Protein AF-A0A6I2M1Z0-F1 (afdb_monomer)

pLDDT: mean 82.54, std 13.47, range [37.59, 95.19]

Nearest PDB structures (foldseek):
  5x5l-assembly1_E  TM=7.646E-01  e=8.181E+00  Acinetobacter baumannii
  3qkx-assembly1_A  TM=6.112E-01  e=7.321E+00  Haemophilus influenzae

Solvent-accessible surface area (backbone atoms only — not comparable to full-atom values): 6314 Å² total; per-residue (Å²): 135,85,72,52,77,62,14,44,32,32,46,54,25,48,51,53,36,45,62,73,72,43,71,71,63,39,38,50,66,54,46,27,59,49,29,68,39,84,89,57,55,64,67,59,45,50,53,22,32,45,54,32,13,52,51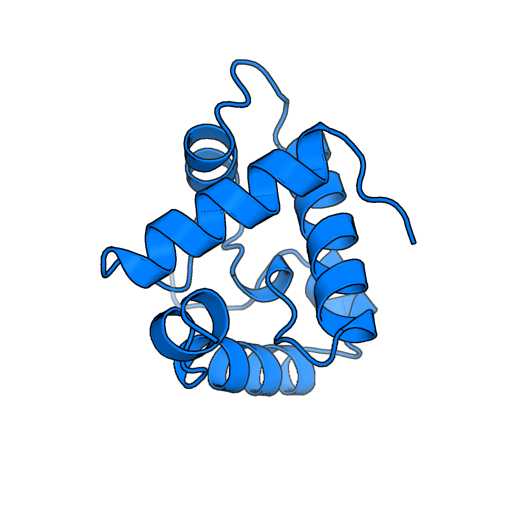,26,48,78,71,77,39,57,46,60,39,53,22,32,35,48,85,90,58,90,81,65,88,82,84,67,30,44,69,70,54,27,61,76,51,73,30,67,70,49,40,54,54,41,41,50,46,51,66,73,48,63,60,56,62,61,71,76,106

Sequence (113 aa):
MHLSPLARRTLVGYLNHLINGGGHLVSRDELAALARADGSGAARIADAAAEAGRWCAQHSLPNIAVALIGAEHEGSAVMLPDAEVVDAMGGEAAVRAEQARLRDFDWQGWRDA

Foldseek 3Di:
DDADLQLVLLLVLLLVCVLVVHDLADELVRSCVSSVVPPDPSVNSLVSLQSNQVVCVVVVHQRSSFNYDYPPPPPDDDDTGDPVVQVVQPHRVSSVVSSVRSVPDPSVVVVVD

Mean predicted aligned error: 5.59 Å

Secondary structure (DSSP, 8-state):
-PPPHHHHHHHHHHHHHHHTT--S-EEHHHHHHHTT-TT--HHHHHHHHHHHHHHHHHTT---GGGGEEPTT-SSSS---S-HHHHHHTTSHHHHHHHHHHHHHS-HHHHHH-

Structure (mmCIF, N/CA/C/O backbone):
data_AF-A0A6I2M1Z0-F1
#
_entry.id   AF-A0A6I2M1Z0-F1
#
loop_
_atom_site.group_PDB
_atom_site.id
_atom_site.type_symbol
_atom_site.label_atom_id
_atom_site.label_alt_id
_atom_site.label_comp_id
_atom_site.label_asym_id
_atom_site.label_entity_id
_atom_site.label_seq_id
_atom_site.pdbx_PDB_ins_code
_atom_site.Cartn_x
_atom_site.Cartn_y
_atom_site.Cartn_z
_atom_site.occupancy
_atom_site.B_iso_or_equiv
_atom_site.auth_seq_id
_atom_site.auth_comp_id
_atom_site.auth_asym_id
_atom_site.auth_atom_id
_atom_site.pdbx_PDB_model_num
ATOM 1 N N . MET A 1 1 ? -2.751 13.540 -10.190 1.00 60.75 1 MET A N 1
ATOM 2 C CA . MET A 1 1 ? -3.718 13.389 -9.078 1.00 60.75 1 MET A CA 1
ATOM 3 C C . MET A 1 1 ? -3.079 13.932 -7.805 1.00 60.75 1 MET A C 1
ATOM 5 O O . MET A 1 1 ? -1.900 13.669 -7.601 1.00 60.75 1 MET A O 1
ATOM 9 N N . HIS A 1 2 ? -3.790 14.708 -6.983 1.00 84.62 2 HIS A N 1
ATOM 10 C CA . HIS A 1 2 ? -3.280 15.109 -5.665 1.00 84.62 2 HIS A 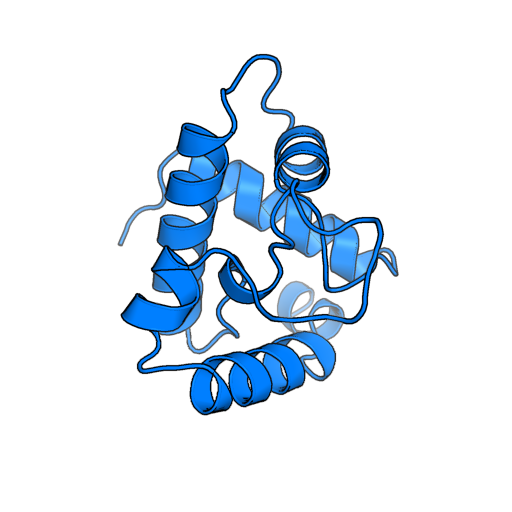CA 1
ATOM 11 C C . HIS A 1 2 ? -3.696 14.075 -4.618 1.00 84.62 2 HIS A C 1
ATOM 13 O O . HIS A 1 2 ? -4.877 13.762 -4.540 1.00 84.62 2 HIS A O 1
ATOM 19 N N . LEU A 1 3 ? -2.734 13.577 -3.833 1.00 91.94 3 LEU A N 1
ATOM 20 C CA . LEU A 1 3 ? -3.005 12.705 -2.688 1.00 91.94 3 LEU A CA 1
ATOM 21 C C . LEU A 1 3 ? -3.661 13.484 -1.549 1.00 91.94 3 LEU A C 1
ATOM 23 O O . LEU A 1 3 ? -3.163 14.551 -1.162 1.00 91.94 3 LEU A O 1
ATOM 27 N N . SER A 1 4 ? -4.708 12.910 -0.963 1.00 93.62 4 SER A N 1
ATOM 28 C CA . SER A 1 4 ? -5.280 13.361 0.300 1.00 93.62 4 SER A CA 1
ATOM 29 C C . SER A 1 4 ? -4.216 13.373 1.412 1.00 93.62 4 SER A C 1
ATOM 31 O O . SER A 1 4 ? -3.223 12.636 1.346 1.00 93.62 4 SER A O 1
ATOM 33 N N . PRO A 1 5 ? -4.377 14.199 2.467 1.00 93.06 5 PRO A N 1
ATOM 34 C CA . PRO A 1 5 ? -3.410 14.245 3.562 1.00 93.06 5 PRO A CA 1
ATOM 35 C C . PRO A 1 5 ? -3.172 12.878 4.212 1.00 93.06 5 PRO A C 1
ATOM 37 O O . PRO A 1 5 ? -2.038 12.565 4.568 1.00 93.06 5 PRO A O 1
ATOM 40 N N . LEU A 1 6 ? -4.221 12.057 4.338 1.00 92.50 6 LEU A N 1
ATOM 41 C CA . LEU A 1 6 ? -4.099 10.710 4.881 1.00 92.50 6 LEU A CA 1
ATOM 42 C C . LEU A 1 6 ? -3.356 9.790 3.908 1.00 92.50 6 LEU A C 1
ATOM 44 O O . LEU A 1 6 ? -2.363 9.205 4.318 1.00 92.50 6 LEU A O 1
ATOM 48 N N . ALA A 1 7 ? -3.735 9.745 2.626 1.00 92.75 7 ALA A N 1
ATOM 49 C CA . ALA A 1 7 ? -3.053 8.915 1.627 1.00 92.75 7 ALA A CA 1
ATOM 50 C C . ALA A 1 7 ? -1.567 9.270 1.475 1.00 92.75 7 ALA A C 1
ATOM 52 O O . ALA A 1 7 ? -0.718 8.387 1.366 1.00 92.75 7 ALA A O 1
ATOM 53 N N . ARG A 1 8 ? -1.220 10.561 1.557 1.00 94.75 8 ARG A N 1
ATOM 54 C CA . ARG A 1 8 ? 0.179 11.006 1.590 1.00 94.75 8 ARG A CA 1
ATOM 55 C C . ARG A 1 8 ? 0.918 10.463 2.811 1.00 94.75 8 ARG A C 1
ATOM 57 O O . ARG A 1 8 ? 2.034 9.975 2.662 1.00 94.75 8 ARG A O 1
ATOM 64 N N . ARG A 1 9 ? 0.336 10.564 4.012 1.00 94.31 9 ARG A N 1
ATOM 65 C CA . ARG A 1 9 ? 0.960 10.026 5.232 1.00 94.31 9 ARG A CA 1
ATOM 66 C C . ARG A 1 9 ? 1.095 8.509 5.174 1.00 94.31 9 ARG A C 1
ATOM 68 O O . ARG A 1 9 ? 2.145 8.009 5.550 1.00 94.31 9 ARG A O 1
ATOM 75 N N . THR A 1 10 ? 0.086 7.811 4.661 1.00 92.75 10 THR A N 1
ATOM 76 C CA . THR A 1 10 ? 0.114 6.364 4.427 1.00 92.75 10 THR A CA 1
ATOM 77 C C . THR A 1 10 ? 1.266 5.978 3.511 1.00 92.75 10 THR A C 1
ATOM 79 O O . THR A 1 10 ? 2.091 5.153 3.891 1.00 92.75 10 THR A O 1
ATOM 82 N N . LEU A 1 11 ? 1.381 6.632 2.352 1.00 94.00 11 LEU A N 1
ATOM 83 C CA . LEU A 1 11 ? 2.468 6.395 1.407 1.00 94.00 11 LEU A CA 1
ATOM 84 C C . LEU A 1 11 ? 3.835 6.650 2.048 1.00 94.00 11 LEU A C 1
ATOM 86 O O . LEU A 1 11 ? 4.691 5.776 2.037 1.00 94.00 11 LEU A O 1
ATOM 90 N N . VAL A 1 12 ? 4.042 7.828 2.640 1.00 94.69 12 VAL A N 1
ATOM 91 C CA . VAL A 1 12 ? 5.334 8.196 3.243 1.00 94.69 12 VAL A CA 1
ATOM 92 C C . VAL A 1 12 ? 5.694 7.274 4.410 1.00 94.69 12 VAL A C 1
ATOM 94 O O . VAL A 1 12 ? 6.842 6.849 4.521 1.00 94.69 12 VAL A O 1
ATOM 97 N N . GLY A 1 13 ? 4.731 6.953 5.274 1.00 94.94 13 GLY A N 1
ATOM 98 C CA . GLY A 1 13 ? 4.925 6.039 6.398 1.00 94.94 13 GLY A CA 1
ATOM 99 C C . GLY A 1 13 ? 5.342 4.649 5.930 1.00 94.94 13 GLY A C 1
ATOM 100 O O . GLY A 1 13 ? 6.328 4.105 6.424 1.00 94.94 13 GLY A O 1
ATOM 101 N N . TYR A 1 14 ? 4.647 4.115 4.925 1.00 94.62 14 TYR A N 1
ATOM 102 C CA . TYR A 1 14 ? 4.951 2.810 4.350 1.00 94.62 14 TYR A CA 1
ATOM 103 C C . TYR A 1 14 ? 6.292 2.779 3.602 1.00 94.62 14 TYR A C 1
ATOM 105 O O . TYR A 1 14 ? 7.086 1.865 3.794 1.00 94.62 14 TYR A O 1
ATOM 113 N N . LEU A 1 15 ? 6.620 3.808 2.820 1.00 93.50 15 LEU A N 1
ATOM 114 C CA . LEU A 1 15 ? 7.920 3.895 2.147 1.00 93.50 15 LEU A CA 1
ATOM 115 C C . LEU A 1 15 ? 9.080 3.960 3.142 1.00 93.50 15 LEU A C 1
ATOM 117 O O . LEU A 1 15 ? 10.080 3.269 2.973 1.00 93.50 15 LEU A O 1
ATOM 121 N N . ASN A 1 16 ? 8.939 4.745 4.211 1.00 95.19 16 ASN A N 1
ATOM 122 C CA . ASN A 1 16 ? 9.938 4.775 5.274 1.00 95.19 16 ASN A CA 1
ATOM 123 C C . ASN A 1 16 ? 10.070 3.413 5.963 1.00 95.19 16 ASN A C 1
ATOM 125 O O . ASN A 1 16 ? 11.175 3.035 6.337 1.00 95.19 16 ASN A O 1
ATOM 129 N N . HIS A 1 17 ? 8.972 2.673 6.134 1.00 94.44 17 HIS A N 1
ATOM 130 C CA . HIS A 1 17 ? 9.025 1.310 6.655 1.00 94.44 17 HIS A CA 1
ATOM 131 C C . HIS A 1 17 ? 9.875 0.406 5.755 1.00 94.44 17 HIS A C 1
ATOM 133 O O . HIS A 1 17 ? 10.837 -0.183 6.239 1.00 94.44 17 HIS A O 1
ATOM 139 N N . LEU A 1 18 ? 9.587 0.378 4.451 1.00 92.44 18 LEU A N 1
ATOM 140 C CA . LEU A 1 18 ? 10.335 -0.420 3.474 1.00 92.44 18 LEU A CA 1
ATOM 141 C C . LEU A 1 18 ? 11.823 -0.070 3.448 1.00 92.44 18 LEU A C 1
ATOM 143 O O . LEU A 1 18 ? 12.681 -0.945 3.518 1.00 92.44 18 LEU A O 1
ATOM 147 N N . ILE A 1 19 ? 12.131 1.223 3.396 1.00 93.50 19 ILE A N 1
ATOM 148 C CA . ILE A 1 19 ? 13.508 1.709 3.316 1.00 93.50 19 ILE A CA 1
ATOM 149 C C . ILE A 1 19 ? 14.314 1.354 4.573 1.00 93.50 19 ILE A C 1
ATOM 151 O O . ILE A 1 19 ? 15.503 1.059 4.487 1.00 93.50 19 ILE A O 1
ATOM 155 N N . ASN A 1 20 ? 13.671 1.322 5.739 1.00 94.06 20 ASN A N 1
ATOM 156 C CA . ASN A 1 20 ? 14.316 0.936 6.993 1.00 94.06 20 ASN A CA 1
ATOM 157 C C . ASN A 1 20 ? 14.373 -0.592 7.208 1.00 94.06 20 ASN A C 1
ATOM 159 O O . ASN A 1 20 ? 14.636 -1.037 8.325 1.00 94.06 20 ASN A O 1
ATOM 163 N N . GLY A 1 21 ? 14.133 -1.399 6.167 1.00 88.88 21 GLY A N 1
ATOM 164 C CA . GLY A 1 21 ? 14.198 -2.864 6.229 1.00 88.88 21 GLY A CA 1
ATOM 165 C C . GLY A 1 21 ? 12.927 -3.533 6.758 1.00 88.88 21 GLY A C 1
ATOM 166 O O . GLY A 1 21 ? 12.971 -4.685 7.183 1.00 88.88 21 GLY A O 1
ATOM 167 N N . GLY A 1 22 ? 11.806 -2.811 6.764 1.00 87.94 22 GLY A N 1
ATOM 168 C CA . GLY A 1 22 ? 10.492 -3.344 7.093 1.00 87.94 22 GLY A CA 1
ATOM 169 C C . GLY A 1 22 ? 9.962 -4.338 6.054 1.00 87.94 22 GLY A C 1
ATOM 170 O O . GLY A 1 22 ? 10.432 -4.393 4.917 1.00 87.94 22 GLY A O 1
ATOM 171 N N . GLY A 1 23 ? 8.968 -5.132 6.450 1.00 87.25 23 GLY A N 1
ATOM 172 C CA . GLY A 1 23 ? 8.316 -6.093 5.566 1.00 87.25 23 GLY A CA 1
ATOM 173 C C . GLY A 1 23 ? 7.431 -5.419 4.512 1.00 87.25 23 GLY A C 1
ATOM 174 O O . GLY A 1 23 ? 6.862 -4.354 4.730 1.00 87.25 23 GLY A O 1
ATOM 175 N N . HIS A 1 24 ? 7.271 -6.072 3.359 1.00 86.75 24 HIS A N 1
ATOM 176 C CA . HIS A 1 24 ? 6.389 -5.587 2.284 1.00 86.75 24 HIS A CA 1
ATOM 177 C C . HIS A 1 24 ? 4.911 -5.887 2.514 1.00 86.75 24 HIS A C 1
ATOM 179 O O . HIS A 1 24 ? 4.075 -5.476 1.716 1.00 86.75 24 HIS A O 1
ATOM 185 N N . LEU A 1 25 ? 4.604 -6.672 3.542 1.00 87.06 25 LEU A N 1
ATOM 186 C CA . LEU A 1 25 ? 3.246 -7.014 3.908 1.00 87.06 25 LEU A CA 1
ATOM 187 C C . LEU A 1 25 ? 2.989 -6.491 5.318 1.00 87.06 25 LEU A C 1
ATOM 189 O O . LEU A 1 25 ? 3.750 -6.805 6.230 1.00 87.06 25 LEU A O 1
ATOM 193 N N . VAL A 1 26 ? 1.942 -5.688 5.467 1.00 85.06 26 VAL A N 1
ATOM 194 C CA . VAL A 1 26 ? 1.534 -5.048 6.719 1.00 85.06 26 VAL A CA 1
ATOM 195 C C . VAL A 1 26 ? 0.027 -5.171 6.882 1.00 85.06 26 VAL A C 1
ATOM 197 O O . VAL A 1 26 ? -0.731 -5.057 5.921 1.00 85.06 26 VAL A O 1
ATOM 200 N N . SER A 1 27 ? -0.440 -5.389 8.100 1.00 83.25 27 SER A N 1
ATOM 201 C CA . SER A 1 27 ? -1.861 -5.309 8.430 1.00 83.25 27 SER A CA 1
ATOM 202 C C . SER A 1 27 ? -2.397 -3.881 8.265 1.00 83.25 27 SER A C 1
ATOM 204 O O . SER A 1 27 ? -1.646 -2.898 8.226 1.00 83.25 27 SER A O 1
ATOM 206 N N . ARG A 1 28 ? -3.729 -3.738 8.204 1.00 81.88 28 ARG A N 1
ATOM 207 C CA . ARG A 1 28 ? -4.375 -2.411 8.191 1.00 81.88 28 ARG A CA 1
ATOM 208 C C . ARG A 1 28 ? -3.978 -1.572 9.418 1.00 81.88 28 ARG A C 1
ATOM 210 O O . ARG A 1 28 ? -3.745 -0.372 9.276 1.00 81.88 28 ARG A O 1
ATOM 217 N N . ASP A 1 29 ? -3.853 -2.196 10.587 1.00 81.12 29 ASP A N 1
ATOM 218 C CA . ASP A 1 29 ? -3.503 -1.511 11.837 1.00 81.12 29 ASP A CA 1
ATOM 219 C C . ASP A 1 29 ? -2.034 -1.075 11.863 1.00 81.12 29 ASP A C 1
ATOM 221 O O . ASP A 1 29 ? -1.731 0.061 12.238 1.00 81.12 29 ASP A O 1
ATOM 225 N N . GLU A 1 30 ? -1.120 -1.921 11.383 1.00 85.56 30 GLU A N 1
ATOM 226 C CA . GLU A 1 30 ? 0.284 -1.538 11.199 1.00 85.56 30 GLU A CA 1
ATOM 227 C C . GLU A 1 30 ? 0.407 -0.374 10.216 1.00 85.56 30 GLU A C 1
ATOM 229 O O . GLU A 1 30 ? 1.112 0.598 10.493 1.00 85.56 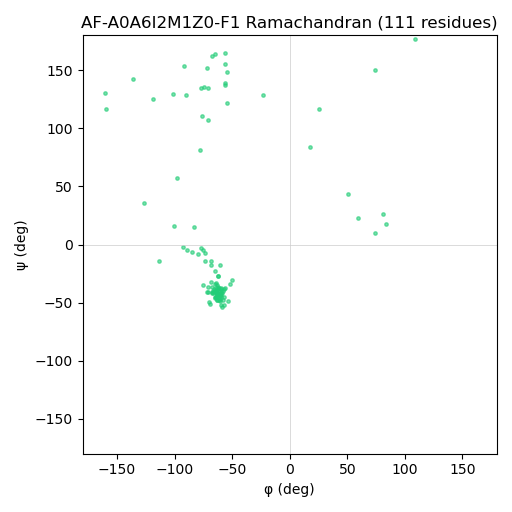30 GLU A O 1
ATOM 234 N N . LEU A 1 31 ? -0.326 -0.408 9.099 1.00 87.12 31 LEU A N 1
ATOM 235 C CA . LEU A 1 31 ? -0.319 0.694 8.142 1.00 87.12 31 LEU A CA 1
ATOM 236 C C . LEU A 1 31 ? -0.882 1.989 8.749 1.00 87.12 31 LEU A C 1
ATOM 238 O O . LEU A 1 31 ? -0.352 3.073 8.490 1.00 87.12 31 LEU A O 1
ATOM 242 N N . ALA A 1 32 ? -1.917 1.898 9.588 1.00 87.44 32 ALA A N 1
ATOM 243 C CA . ALA A 1 32 ? -2.458 3.047 10.309 1.00 87.44 32 ALA A CA 1
ATOM 244 C C . ALA A 1 32 ? -1.430 3.637 11.288 1.00 87.44 32 ALA A C 1
ATOM 246 O O . ALA A 1 32 ? -1.271 4.861 11.348 1.00 87.44 32 ALA A O 1
ATOM 247 N N . ALA A 1 33 ? -0.679 2.784 11.990 1.00 88.38 33 ALA A N 1
ATOM 248 C CA . ALA A 1 33 ? 0.406 3.206 12.871 1.00 88.38 33 ALA A CA 1
ATOM 249 C C . ALA A 1 33 ? 1.545 3.887 12.090 1.00 88.38 33 ALA A C 1
ATOM 251 O O . ALA A 1 33 ? 1.992 4.974 12.464 1.00 88.38 33 ALA A O 1
ATOM 252 N N . LEU A 1 34 ? 1.962 3.315 10.954 1.00 91.12 34 LEU A N 1
ATOM 253 C CA . LEU A 1 34 ? 2.964 3.911 10.060 1.00 91.12 34 LEU A CA 1
ATOM 254 C C . LEU A 1 34 ? 2.524 5.285 9.535 1.00 91.12 34 LEU A C 1
ATOM 256 O O . LEU A 1 34 ? 3.328 6.217 9.457 1.00 91.12 34 LEU A O 1
ATOM 260 N N . ALA A 1 35 ? 1.236 5.434 9.226 1.00 91.12 35 ALA A N 1
ATOM 261 C CA . ALA A 1 35 ? 0.634 6.687 8.784 1.00 91.12 35 ALA A CA 1
ATOM 262 C C . ALA A 1 35 ? 0.417 7.711 9.918 1.00 91.12 35 ALA A C 1
ATOM 264 O O . ALA A 1 35 ? -0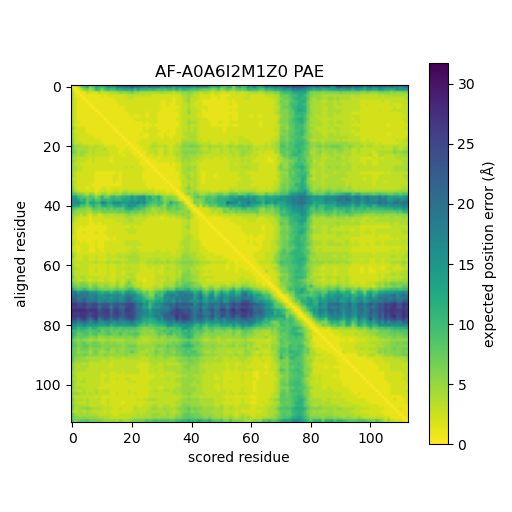.016 8.837 9.637 1.00 91.12 35 ALA A O 1
ATOM 265 N N . ARG A 1 36 ? 0.696 7.342 11.182 1.00 89.38 36 ARG A N 1
ATOM 266 C CA . ARG A 1 36 ? 0.374 8.120 12.398 1.00 89.38 36 ARG A CA 1
ATOM 267 C C . ARG A 1 36 ? -1.090 8.550 12.418 1.00 89.38 36 ARG A C 1
ATOM 269 O O . ARG A 1 36 ? -1.429 9.714 12.643 1.00 89.38 36 ARG A O 1
ATOM 276 N N . ALA A 1 37 ? -1.950 7.614 12.047 1.00 81.38 37 ALA A N 1
ATOM 277 C CA . ALA A 1 37 ? -3.362 7.833 11.826 1.00 81.38 37 ALA A CA 1
ATOM 278 C C . ALA A 1 37 ? -4.155 7.408 13.072 1.00 81.38 37 ALA A C 1
ATOM 280 O O . ALA A 1 37 ? -5.044 6.562 12.984 1.00 81.38 37 ALA A O 1
ATOM 281 N N . ASP A 1 38 ? -3.838 7.998 14.229 1.00 67.94 38 ASP A N 1
ATOM 282 C CA . ASP A 1 38 ? -4.448 7.658 15.519 1.00 67.94 38 ASP A CA 1
ATOM 283 C C . ASP A 1 38 ? -5.984 7.766 15.443 1.00 67.94 38 ASP A C 1
ATOM 285 O O . ASP A 1 38 ? -6.537 8.810 15.092 1.00 67.94 38 ASP A O 1
ATOM 289 N N . GLY A 1 39 ? -6.691 6.667 15.727 1.00 62.38 39 GLY A N 1
ATOM 290 C CA . GLY A 1 39 ? -8.161 6.622 15.717 1.00 62.38 39 GLY A CA 1
ATOM 291 C C . GLY A 1 39 ? -8.819 6.615 14.328 1.00 62.38 39 GLY A C 1
ATOM 292 O O . GLY A 1 39 ? -10.041 6.750 14.220 1.00 62.38 39 GLY A O 1
ATOM 293 N N . SER A 1 40 ? -8.050 6.451 13.249 1.00 60.75 40 SER A N 1
ATOM 294 C CA . SER A 1 40 ? -8.604 6.260 11.904 1.00 60.75 40 SER A CA 1
ATOM 295 C C . SER A 1 40 ? -9.109 4.828 11.786 1.00 60.75 40 SER A C 1
ATOM 297 O O . SER A 1 40 ? -8.309 3.902 11.788 1.00 60.75 40 SER A O 1
ATOM 299 N N . GLY A 1 41 ? -10.425 4.622 11.706 1.00 66.06 41 GLY A N 1
ATOM 300 C CA . GLY A 1 41 ? -10.975 3.274 11.520 1.00 66.06 41 GLY A CA 1
ATOM 301 C C . GLY A 1 41 ? -10.371 2.566 10.297 1.00 66.06 41 GLY A C 1
ATOM 302 O O . GLY A 1 41 ? -10.055 3.222 9.303 1.00 66.06 41 GLY A O 1
ATOM 303 N N . ALA A 1 42 ? -10.253 1.236 10.361 1.00 64.19 42 ALA A N 1
ATOM 304 C CA . ALA A 1 42 ? -9.601 0.388 9.355 1.00 64.19 42 ALA A CA 1
ATOM 305 C C . ALA A 1 42 ? -10.066 0.628 7.898 1.00 64.19 42 ALA A C 1
ATOM 307 O O . ALA A 1 42 ? -9.275 0.508 6.967 1.00 64.19 42 ALA A O 1
ATOM 308 N N . ALA A 1 43 ? -11.319 1.041 7.683 1.00 68.00 43 ALA A N 1
ATOM 309 C CA . ALA A 1 43 ? -11.818 1.399 6.352 1.00 68.00 43 ALA A CA 1
ATOM 310 C C . ALA A 1 43 ? -11.115 2.641 5.765 1.00 68.00 43 ALA A C 1
ATOM 312 O O . ALA A 1 43 ? -10.723 2.655 4.604 1.00 68.00 43 ALA A O 1
ATOM 313 N N . ARG A 1 44 ? -10.854 3.671 6.584 1.00 82.75 44 ARG A N 1
ATOM 314 C CA . ARG A 1 44 ? -10.213 4.913 6.112 1.00 82.75 44 ARG A CA 1
ATOM 315 C C . ARG A 1 44 ? -8.757 4.706 5.719 1.00 82.75 44 ARG A C 1
ATOM 317 O O . ARG A 1 44 ? -8.266 5.410 4.839 1.00 82.75 44 ARG A O 1
ATOM 324 N N . ILE A 1 45 ? -8.053 3.791 6.391 1.00 85.44 45 ILE A N 1
ATOM 325 C CA . ILE A 1 45 ? -6.664 3.495 6.035 1.00 85.44 45 ILE A CA 1
ATOM 326 C C . ILE A 1 45 ? -6.587 2.657 4.754 1.00 85.44 45 ILE A C 1
ATOM 328 O O . ILE A 1 45 ? -5.701 2.912 3.942 1.00 85.44 45 ILE A O 1
ATOM 332 N N . ALA A 1 46 ? -7.544 1.749 4.526 1.00 80.25 46 ALA A N 1
ATOM 333 C CA . ALA A 1 46 ? -7.662 0.998 3.277 1.00 80.25 46 ALA A CA 1
ATOM 334 C C . ALA A 1 46 ? -7.942 1.930 2.084 1.00 80.25 46 ALA A C 1
ATOM 336 O O . ALA A 1 46 ? -7.202 1.902 1.101 1.00 80.25 46 ALA A O 1
ATOM 337 N N . ASP A 1 47 ? -8.902 2.853 2.215 1.00 85.12 47 ASP A N 1
ATOM 338 C CA . ASP A 1 47 ? -9.194 3.868 1.190 1.00 85.12 47 ASP A CA 1
ATOM 339 C C . ASP A 1 47 ? -7.965 4.727 0.859 1.00 85.12 47 ASP A C 1
ATOM 341 O O . ASP A 1 47 ? -7.641 4.975 -0.308 1.00 85.12 47 ASP A O 1
ATOM 345 N N . ALA A 1 48 ? -7.252 5.168 1.899 1.00 90.00 48 ALA A N 1
ATOM 346 C CA . ALA A 1 48 ? -6.038 5.962 1.761 1.00 90.00 48 ALA A CA 1
ATOM 347 C C . ALA A 1 48 ? -4.899 5.174 1.097 1.00 90.00 48 ALA A C 1
ATOM 349 O O . ALA A 1 48 ? -4.159 5.733 0.285 1.00 90.00 48 ALA A O 1
ATOM 350 N N . ALA A 1 49 ? -4.764 3.882 1.407 1.00 88.94 49 ALA A N 1
ATOM 351 C CA . ALA A 1 49 ? -3.804 2.992 0.766 1.00 88.94 49 ALA A CA 1
ATOM 352 C C . ALA A 1 49 ? -4.154 2.755 -0.708 1.00 88.94 49 ALA A C 1
ATOM 354 O O . ALA A 1 49 ? -3.268 2.815 -1.556 1.00 88.94 49 ALA A O 1
ATOM 355 N N . ALA A 1 50 ? -5.434 2.571 -1.040 1.00 86.81 50 ALA A N 1
ATOM 356 C CA . ALA A 1 50 ? -5.897 2.432 -2.417 1.00 86.81 50 ALA A CA 1
ATOM 357 C C . ALA A 1 50 ? -5.665 3.719 -3.229 1.00 86.81 50 ALA A C 1
ATOM 359 O O . ALA A 1 50 ? -5.248 3.669 -4.388 1.00 86.81 50 ALA A O 1
ATOM 360 N N . GLU A 1 51 ? -5.892 4.890 -2.629 1.00 91.62 51 GLU A N 1
ATOM 361 C CA . GLU A 1 51 ? -5.571 6.183 -3.241 1.00 91.62 51 GLU A CA 1
ATOM 362 C C . GLU A 1 51 ? -4.065 6.341 -3.490 1.00 91.62 51 GLU A C 1
ATOM 364 O O . GLU A 1 51 ? -3.658 6.693 -4.602 1.00 91.62 51 GLU A O 1
ATOM 369 N N . ALA A 1 52 ? -3.241 6.025 -2.487 1.00 92.12 52 ALA A N 1
ATOM 370 C CA . ALA A 1 52 ? -1.788 6.010 -2.612 1.00 92.12 52 ALA A CA 1
ATOM 371 C C . ALA A 1 52 ? -1.313 5.022 -3.686 1.00 92.12 52 ALA A C 1
ATOM 373 O O . ALA A 1 52 ? -0.471 5.366 -4.510 1.00 92.12 52 ALA A O 1
ATOM 374 N N . GLY A 1 53 ? -1.916 3.838 -3.745 1.00 90.06 53 GLY A N 1
ATOM 375 C CA . GLY A 1 53 ? -1.660 2.815 -4.749 1.00 90.06 53 GLY A CA 1
ATOM 376 C C . GLY A 1 53 ? -1.942 3.278 -6.177 1.00 90.06 53 GLY A C 1
ATOM 377 O O . GLY A 1 53 ? -1.105 3.118 -7.067 1.00 90.06 53 GLY A O 1
ATOM 378 N N . ARG A 1 54 ? -3.083 3.944 -6.399 1.00 89.12 54 ARG A N 1
ATOM 379 C CA . ARG A 1 54 ? -3.409 4.569 -7.694 1.00 89.12 54 ARG A CA 1
ATOM 380 C C . ARG A 1 54 ? -2.416 5.664 -8.070 1.00 89.12 54 ARG A C 1
ATOM 382 O O . ARG A 1 54 ? -2.073 5.800 -9.242 1.00 89.12 54 ARG A O 1
ATOM 389 N N . TRP A 1 55 ? -1.960 6.450 -7.096 1.00 93.69 55 TRP A N 1
ATOM 390 C CA . TRP A 1 55 ? -0.923 7.450 -7.333 1.00 93.69 55 TRP A CA 1
ATOM 391 C C . TRP A 1 55 ? 0.402 6.788 -7.722 1.00 93.69 55 TRP A C 1
ATOM 393 O O . TRP A 1 55 ? 0.981 7.167 -8.734 1.00 93.69 55 TRP A O 1
ATOM 403 N N . CYS A 1 56 ? 0.835 5.744 -7.012 1.00 92.38 56 CYS A N 1
ATOM 404 C CA . CYS A 1 56 ? 2.018 4.964 -7.372 1.00 92.38 56 CYS A CA 1
ATOM 405 C C . CYS A 1 56 ? 1.940 4.459 -8.818 1.00 92.38 56 CYS A C 1
ATOM 407 O O . CYS A 1 56 ? 2.853 4.718 -9.600 1.00 92.38 56 CYS A O 1
ATOM 409 N N . ALA A 1 57 ? 0.812 3.860 -9.211 1.00 87.06 57 ALA A N 1
ATOM 410 C CA . ALA A 1 57 ? 0.604 3.378 -10.574 1.00 87.06 57 ALA A CA 1
ATOM 411 C C . ALA A 1 57 ? 0.723 4.496 -11.631 1.00 87.06 57 ALA A C 1
ATOM 413 O O . ALA A 1 57 ? 1.368 4.303 -12.661 1.00 87.06 57 ALA A O 1
ATOM 414 N N . GLN A 1 58 ? 0.172 5.689 -11.370 1.00 90.81 58 GLN A N 1
ATOM 415 C CA . GLN A 1 58 ? 0.305 6.856 -12.263 1.00 90.81 58 GLN A CA 1
ATOM 416 C C . GLN A 1 58 ? 1.757 7.323 -12.425 1.00 90.81 58 GLN A C 1
ATOM 418 O O . GLN A 1 58 ? 2.109 7.903 -13.450 1.00 90.81 58 GLN A O 1
ATOM 423 N N . HIS A 1 59 ? 2.593 7.066 -11.422 1.00 90.19 59 HIS A N 1
ATOM 424 C CA . HIS A 1 59 ? 4.007 7.418 -11.401 1.00 90.19 59 HIS A CA 1
ATOM 425 C C . HIS A 1 59 ? 4.923 6.229 -11.741 1.00 90.19 59 HIS A C 1
ATOM 427 O O . HIS A 1 59 ? 6.128 6.304 -11.524 1.00 90.19 59 HIS A O 1
ATOM 433 N N . SER A 1 60 ? 4.373 5.150 -12.319 1.00 89.44 60 SER A N 1
ATOM 434 C CA . SER A 1 60 ? 5.106 3.923 -12.684 1.00 89.44 60 SER A CA 1
ATOM 435 C C . SER A 1 60 ? 5.791 3.212 -11.507 1.00 89.44 60 SER A C 1
ATOM 437 O O . SER A 1 60 ? 6.722 2.430 -11.705 1.00 89.44 60 SER A O 1
ATOM 439 N N . LEU A 1 61 ? 5.313 3.452 -10.287 1.00 92.19 61 LEU A N 1
ATOM 440 C CA . LEU A 1 61 ? 5.750 2.774 -9.070 1.00 92.19 61 LEU A CA 1
ATOM 441 C C . LEU A 1 61 ? 4.867 1.553 -8.795 1.00 92.19 61 LEU A C 1
ATOM 443 O O . LEU A 1 61 ? 3.690 1.565 -9.174 1.00 92.19 61 LEU A O 1
ATOM 447 N N . PRO A 1 62 ? 5.391 0.528 -8.100 1.00 91.38 62 PRO A N 1
ATOM 448 C CA . PRO A 1 62 ? 4.568 -0.576 -7.631 1.00 91.38 62 PRO A CA 1
ATOM 449 C C . PRO A 1 62 ? 3.405 -0.084 -6.765 1.00 91.38 62 PRO A C 1
ATOM 451 O O . PRO A 1 62 ? 3.561 0.812 -5.929 1.00 91.38 62 PRO A O 1
ATOM 454 N N . ASN A 1 63 ? 2.234 -0.676 -6.959 1.00 90.81 63 ASN A N 1
ATOM 455 C CA . ASN A 1 63 ? 1.029 -0.337 -6.224 1.00 90.81 63 ASN A CA 1
ATOM 456 C C . ASN A 1 63 ? 1.142 -0.808 -4.770 1.00 90.81 63 ASN A C 1
ATOM 458 O O . ASN A 1 63 ? 0.998 -1.989 -4.481 1.00 90.81 63 ASN A O 1
ATOM 462 N N . ILE A 1 64 ? 1.330 0.124 -3.837 1.00 88.00 64 ILE A N 1
ATOM 463 C CA . ILE A 1 64 ? 1.503 -0.211 -2.420 1.00 88.00 64 ILE A CA 1
ATOM 464 C C . ILE A 1 64 ? 0.245 -0.780 -1.743 1.00 88.00 64 ILE A C 1
ATOM 466 O O . ILE A 1 64 ? 0.357 -1.341 -0.661 1.00 88.00 64 ILE A O 1
ATOM 470 N N . ALA A 1 65 ? -0.946 -0.677 -2.345 1.00 85.94 65 ALA A N 1
ATOM 471 C CA . ALA A 1 65 ? -2.165 -1.233 -1.751 1.00 85.94 65 ALA A CA 1
ATOM 472 C C . ALA A 1 65 ? -2.117 -2.771 -1.652 1.00 85.94 65 ALA A C 1
ATOM 474 O O . ALA A 1 65 ? -2.772 -3.355 -0.793 1.00 85.94 65 ALA A O 1
ATOM 475 N N . VAL A 1 66 ? -1.289 -3.429 -2.475 1.00 86.31 66 VAL A N 1
ATOM 476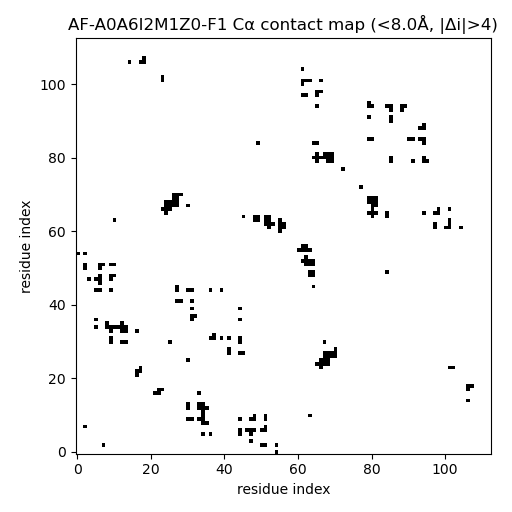 C CA . VAL A 1 66 ? -1.077 -4.888 -2.422 1.00 86.31 66 VAL A CA 1
ATOM 477 C C . VAL A 1 66 ? -0.242 -5.344 -1.224 1.00 86.31 66 VAL A C 1
ATOM 479 O O . VAL A 1 66 ? -0.098 -6.548 -1.005 1.00 86.31 66 VAL A O 1
ATOM 482 N N . ALA A 1 67 ? 0.315 -4.392 -0.469 1.00 83.81 67 ALA A N 1
ATOM 483 C CA . ALA A 1 67 ? 1.045 -4.632 0.768 1.00 83.81 67 ALA A CA 1
ATOM 484 C C . ALA A 1 67 ? 0.132 -4.996 1.943 1.00 83.81 67 ALA A C 1
ATOM 486 O O . ALA A 1 67 ? 0.615 -5.419 2.985 1.00 83.81 67 ALA A O 1
ATOM 487 N N . LEU A 1 68 ? -1.178 -4.780 1.829 1.00 78.81 68 LEU A N 1
ATOM 488 C CA . LEU A 1 68 ? -2.082 -4.987 2.951 1.00 78.81 68 LEU A CA 1
ATOM 489 C C . LEU A 1 68 ? -2.312 -6.478 3.216 1.00 78.81 68 LEU A C 1
ATOM 491 O O . LEU A 1 68 ? -2.570 -7.228 2.286 1.00 78.81 68 LEU A O 1
ATOM 495 N N . ILE A 1 69 ? -2.268 -6.903 4.477 1.00 72.50 69 ILE A N 1
ATOM 496 C CA . ILE A 1 69 ? -2.835 -8.176 4.939 1.00 72.50 69 ILE A CA 1
ATOM 497 C C . ILE A 1 69 ? -4.167 -7.853 5.624 1.00 72.50 69 ILE A C 1
ATOM 499 O O . ILE A 1 69 ? -4.233 -6.959 6.475 1.00 72.50 69 ILE A O 1
ATOM 503 N N . GLY A 1 70 ? -5.236 -8.559 5.248 1.00 62.25 70 GLY A N 1
ATOM 504 C CA . GLY A 1 70 ? -6.505 -8.495 5.973 1.00 62.25 70 GLY A CA 1
ATOM 505 C C . GLY A 1 70 ? -6.304 -8.862 7.447 1.00 62.25 70 GLY A C 1
ATOM 506 O O . GLY A 1 70 ? -5.583 -9.807 7.767 1.00 62.25 70 GLY A O 1
ATOM 507 N N . ALA A 1 71 ? -6.929 -8.111 8.357 1.00 52.28 71 ALA A N 1
ATOM 508 C CA . ALA A 1 71 ? -6.826 -8.340 9.804 1.00 52.28 71 ALA A CA 1
ATOM 509 C C . ALA A 1 71 ? -7.340 -9.737 10.224 1.00 52.28 71 ALA A C 1
ATOM 511 O O . ALA A 1 71 ? -7.034 -10.236 11.300 1.00 52.28 71 ALA A O 1
ATOM 512 N N . GLU A 1 72 ? -8.107 -10.388 9.357 1.00 51.97 72 GLU A N 1
ATOM 513 C CA . GLU A 1 72 ? -8.707 -11.703 9.533 1.00 51.97 72 GLU A CA 1
ATOM 514 C C . GLU A 1 72 ? -7.747 -12.899 9.346 1.00 51.97 72 GLU A C 1
ATOM 516 O O . GLU A 1 72 ? -8.176 -14.043 9.520 1.00 51.97 72 GLU A O 1
ATOM 521 N N . HIS A 1 73 ? -6.471 -12.694 8.987 1.00 54.91 73 HIS A N 1
ATOM 522 C CA . HIS A 1 73 ? -5.590 -13.772 8.496 1.00 54.91 73 HIS A CA 1
ATOM 523 C C . HIS A 1 73 ? -4.237 -13.949 9.223 1.00 54.91 73 HIS A C 1
ATOM 525 O O . HIS A 1 73 ? -3.264 -14.394 8.619 1.00 54.91 73 HIS A O 1
ATOM 531 N N . GLU A 1 74 ? -4.173 -13.735 10.544 1.00 49.38 74 GLU A N 1
ATOM 532 C CA . GLU A 1 74 ? -2.984 -14.096 11.353 1.00 49.38 74 GLU A CA 1
ATOM 533 C C . GLU A 1 74 ? -2.744 -15.619 11.486 1.00 49.38 74 GLU A C 1
ATOM 535 O O . GLU A 1 74 ? -1.647 -16.047 11.842 1.00 49.38 74 GLU A O 1
ATOM 540 N N . GLY A 1 75 ? -3.747 -16.466 11.217 1.00 48.22 75 GLY A N 1
ATOM 541 C CA . GLY A 1 75 ? -3.745 -17.845 11.727 1.00 48.22 75 GLY A CA 1
ATOM 542 C C . GLY A 1 75 ? -3.630 -19.002 10.731 1.00 48.22 75 GLY A C 1
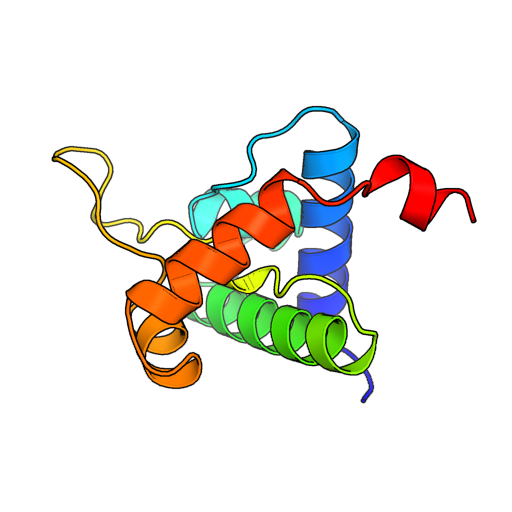ATOM 543 O O . GLY A 1 75 ? -3.431 -20.135 11.170 1.00 48.22 75 GLY A O 1
ATOM 544 N N . SER A 1 76 ? -3.810 -18.829 9.420 1.00 37.59 76 SER A N 1
ATOM 545 C CA . SER A 1 76 ? -3.914 -19.991 8.514 1.00 37.59 76 SER A CA 1
ATOM 546 C C . SER A 1 76 ? -3.622 -19.622 7.065 1.00 37.59 76 SER A C 1
ATOM 548 O O . SER A 1 76 ? -4.350 -18.833 6.483 1.00 37.59 76 SER A O 1
ATOM 550 N N . ALA A 1 77 ? -2.551 -20.207 6.515 1.00 39.03 77 ALA A N 1
ATOM 551 C CA . ALA A 1 77 ? -2.198 -20.303 5.095 1.00 39.03 77 ALA A CA 1
ATOM 552 C C . ALA A 1 77 ? -2.919 -19.322 4.145 1.00 39.03 77 ALA A C 1
ATOM 554 O O . ALA A 1 77 ? -3.902 -19.679 3.508 1.00 39.03 77 ALA A O 1
ATOM 555 N N . VAL A 1 78 ? -2.360 -18.109 4.068 1.00 47.69 78 VAL A N 1
ATOM 556 C CA . VAL A 1 78 ? -2.332 -17.163 2.938 1.00 47.69 78 VAL A CA 1
ATOM 557 C C . VAL A 1 78 ? -3.484 -17.294 1.935 1.00 47.69 78 VAL A C 1
ATOM 559 O O . VAL A 1 78 ? -3.459 -18.211 1.116 1.00 47.69 78 VAL A O 1
ATOM 562 N N . MET A 1 79 ? -4.317 -16.251 1.817 1.00 49.78 79 MET A N 1
ATOM 563 C CA . MET A 1 79 ? -4.313 -15.522 0.546 1.00 49.78 79 MET A CA 1
ATOM 564 C C . MET A 1 79 ? -4.894 -14.105 0.556 1.00 49.78 79 MET A C 1
ATOM 566 O O . MET A 1 79 ? -6.028 -13.868 0.943 1.00 49.78 79 MET A O 1
ATOM 570 N N . LEU A 1 80 ? -4.049 -13.254 -0.035 1.00 55.47 80 LEU A N 1
ATOM 571 C CA . LEU A 1 80 ? -4.255 -11.958 -0.668 1.00 55.47 80 LEU A CA 1
ATOM 572 C C . LEU A 1 80 ? -4.509 -10.730 0.207 1.00 55.47 80 LEU A C 1
ATOM 574 O O . LEU A 1 80 ? -5.039 -10.829 1.311 1.00 55.47 80 LEU A O 1
ATOM 578 N N . PRO A 1 81 ? -4.084 -9.557 -0.306 1.00 64.62 81 PRO A N 1
ATOM 579 C CA . PRO A 1 81 ? -4.547 -8.283 0.193 1.00 64.62 81 PRO A CA 1
ATOM 580 C C . PRO A 1 81 ? -6.059 -8.208 0.130 1.00 64.62 81 PRO A C 1
ATOM 582 O O . PRO A 1 81 ? -6.705 -9.006 -0.542 1.00 64.62 81 PRO A O 1
ATOM 585 N N . ASP A 1 82 ? -6.578 -7.226 0.856 1.00 70.56 82 ASP A N 1
ATOM 586 C CA . ASP A 1 82 ? -7.975 -6.809 0.877 1.00 70.56 82 ASP A CA 1
ATOM 587 C C . ASP A 1 82 ? -8.745 -7.195 -0.401 1.00 70.56 82 ASP A C 1
ATOM 589 O O . ASP A 1 82 ? -8.281 -6.908 -1.509 1.00 70.56 82 ASP A O 1
ATOM 593 N N . ALA A 1 83 ? -9.907 -7.842 -0.268 1.00 72.25 83 ALA A N 1
ATOM 594 C CA . ALA A 1 83 ? -10.690 -8.330 -1.408 1.00 72.25 83 ALA A CA 1
ATOM 595 C C . ALA A 1 83 ? -10.948 -7.226 -2.452 1.00 72.25 83 ALA A C 1
ATOM 597 O O . ALA A 1 83 ? -10.890 -7.474 -3.655 1.00 72.25 83 ALA A O 1
ATOM 598 N N . GLU A 1 84 ? -11.117 -5.982 -1.999 1.00 72.19 84 GLU A N 1
ATOM 599 C CA . GLU A 1 84 ? -11.273 -4.817 -2.873 1.00 72.19 84 GLU A CA 1
ATOM 600 C C . GLU A 1 84 ? -10.034 -4.552 -3.746 1.00 72.19 84 GLU A C 1
ATOM 602 O O . GLU A 1 84 ? -10.153 -4.144 -4.903 1.00 72.19 84 GLU A O 1
ATOM 607 N N . VAL A 1 85 ? -8.832 -4.812 -3.224 1.00 74.69 85 VAL A N 1
ATOM 608 C CA . VAL A 1 85 ? -7.569 -4.713 -3.970 1.00 74.69 85 VAL A CA 1
ATOM 609 C C . VAL A 1 85 ? -7.464 -5.840 -4.994 1.00 74.69 85 VAL A C 1
ATOM 611 O O . VAL A 1 85 ? -7.043 -5.588 -6.124 1.00 74.69 85 VAL A O 1
ATOM 614 N N . VAL A 1 86 ? -7.869 -7.062 -4.636 1.00 80.31 86 VAL A N 1
ATOM 615 C CA . VAL A 1 86 ? -7.877 -8.210 -5.560 1.00 80.31 86 VAL A CA 1
ATOM 616 C C . VAL A 1 86 ? -8.783 -7.951 -6.752 1.00 80.31 86 VAL A C 1
ATOM 618 O O . VAL A 1 86 ? -8.344 -8.096 -7.898 1.00 80.31 86 VAL A O 1
ATOM 621 N N . ASP A 1 87 ? -10.004 -7.496 -6.493 1.00 81.44 87 ASP A N 1
ATOM 622 C CA . ASP A 1 87 ? -10.975 -7.189 -7.538 1.00 81.44 87 ASP A CA 1
ATOM 623 C C . ASP A 1 87 ? -10.505 -6.022 -8.414 1.00 81.44 87 ASP A C 1
ATOM 625 O O . ASP A 1 87 ? -10.521 -6.120 -9.645 1.00 81.44 87 ASP A O 1
ATOM 629 N N . ALA A 1 88 ? -9.995 -4.944 -7.809 1.00 79.00 88 ALA A N 1
ATOM 630 C CA . ALA A 1 88 ? -9.492 -3.783 -8.543 1.00 79.00 88 ALA A CA 1
ATOM 631 C C . ALA A 1 88 ? -8.291 -4.106 -9.449 1.00 79.00 88 ALA A C 1
ATOM 633 O O . ALA A 1 88 ? -8.070 -3.421 -10.450 1.00 79.00 88 ALA A O 1
ATOM 634 N N . MET A 1 89 ? -7.511 -5.134 -9.109 1.00 81.19 89 MET A N 1
ATOM 635 C CA . MET A 1 89 ? -6.344 -5.566 -9.879 1.00 81.19 89 MET A CA 1
ATOM 636 C C . MET A 1 89 ? -6.641 -6.662 -10.907 1.00 81.19 89 MET A C 1
ATOM 638 O O . MET A 1 89 ? -5.742 -7.038 -11.658 1.00 81.19 89 MET A O 1
ATOM 642 N N . GLY A 1 90 ? -7.883 -7.146 -10.991 1.00 84.25 90 GLY A N 1
ATOM 643 C CA . GLY A 1 90 ? -8.266 -8.190 -11.944 1.00 84.25 90 GLY A CA 1
ATOM 644 C C . GLY A 1 90 ? -7.910 -9.607 -11.485 1.00 84.25 90 GLY A C 1
ATOM 645 O O . GLY A 1 90 ? -7.728 -10.493 -12.321 1.00 84.25 90 GLY A O 1
ATOM 646 N N . GLY A 1 91 ? -7.817 -9.824 -10.171 1.00 84.81 91 GLY A N 1
ATOM 647 C CA . GLY A 1 91 ? -7.697 -11.143 -9.558 1.00 84.81 91 GLY A CA 1
ATOM 648 C C . GLY A 1 91 ? -6.330 -11.467 -8.951 1.00 84.81 91 GLY A C 1
ATOM 649 O O . GLY A 1 91 ? -5.355 -10.717 -9.029 1.00 84.81 91 GLY A O 1
ATOM 650 N N . GLU A 1 92 ? -6.264 -12.651 -8.343 1.00 84.38 92 GLU A N 1
ATOM 651 C CA . GLU A 1 92 ? -5.160 -13.100 -7.486 1.00 84.38 92 GLU A CA 1
ATOM 652 C C . GLU A 1 92 ? -3.790 -13.100 -8.174 1.00 84.38 92 GLU A C 1
ATOM 654 O O . GLU A 1 92 ? -2.773 -12.744 -7.577 1.00 84.38 92 GLU A O 1
ATOM 659 N N . ALA A 1 93 ? -3.750 -13.510 -9.443 1.00 85.38 93 ALA A N 1
ATOM 660 C CA . ALA A 1 93 ? -2.510 -13.615 -10.202 1.00 85.38 93 ALA A CA 1
ATOM 661 C C . ALA A 1 93 ? -1.877 -12.237 -10.449 1.00 85.38 93 ALA A C 1
ATOM 663 O O . ALA A 1 93 ? -0.661 -12.086 -10.321 1.00 85.38 93 ALA A O 1
ATOM 664 N N . ALA A 1 94 ? -2.703 -11.232 -10.753 1.00 87.56 94 ALA A N 1
ATOM 665 C CA . ALA A 1 94 ? -2.249 -9.862 -10.960 1.00 87.56 94 ALA A CA 1
ATOM 666 C C . ALA A 1 94 ? -1.720 -9.259 -9.657 1.00 87.56 94 ALA A C 1
ATOM 668 O O . ALA A 1 94 ? -0.649 -8.653 -9.638 1.00 87.56 94 ALA A O 1
ATOM 669 N N . VAL A 1 95 ? -2.416 -9.508 -8.548 1.00 85.69 95 VAL A N 1
ATOM 670 C CA . VAL A 1 95 ? -1.966 -9.082 -7.224 1.00 85.69 95 VAL A CA 1
ATOM 671 C C . VAL A 1 95 ? -0.631 -9.713 -6.842 1.00 85.69 95 VAL A C 1
ATOM 673 O O . VAL A 1 95 ? 0.268 -9.005 -6.400 1.00 85.69 95 VAL A O 1
ATOM 676 N N . ARG A 1 96 ? -0.455 -11.025 -7.042 1.00 85.00 96 ARG A N 1
ATOM 677 C CA . ARG A 1 96 ? 0.817 -11.707 -6.744 1.00 85.00 96 ARG A CA 1
ATOM 678 C C . ARG A 1 96 ? 1.974 -11.166 -7.582 1.00 85.00 96 ARG A C 1
ATOM 680 O O . ARG A 1 96 ? 3.078 -11.003 -7.067 1.00 85.00 96 ARG A O 1
ATOM 687 N N . ALA A 1 97 ? 1.732 -10.885 -8.862 1.00 89.06 97 ALA A N 1
ATOM 688 C CA . ALA A 1 97 ? 2.734 -10.271 -9.727 1.00 89.06 97 ALA A CA 1
ATOM 689 C C . ALA A 1 97 ? 3.123 -8.873 -9.224 1.00 89.06 97 ALA A C 1
ATOM 691 O O . ALA A 1 97 ? 4.306 -8.535 -9.175 1.00 89.06 97 ALA A O 1
ATOM 692 N N . GLU A 1 98 ? 2.146 -8.085 -8.785 1.00 89.88 98 GLU A N 1
ATOM 693 C CA . GLU A 1 98 ? 2.404 -6.753 -8.248 1.00 89.88 98 GLU A CA 1
ATOM 694 C C . GLU A 1 98 ? 3.090 -6.789 -6.878 1.00 89.88 98 GLU A C 1
ATOM 696 O O . GLU A 1 98 ? 3.993 -5.997 -6.625 1.00 89.88 98 GLU A O 1
ATOM 701 N N . GLN A 1 99 ? 2.753 -7.753 -6.019 1.00 87.19 99 GLN A N 1
ATOM 702 C CA . GLN A 1 99 ? 3.477 -8.001 -4.770 1.00 87.19 99 GLN A CA 1
ATOM 703 C C . GLN A 1 99 ? 4.947 -8.344 -5.023 1.00 87.19 99 GLN A C 1
ATOM 705 O O . GLN A 1 99 ? 5.822 -7.856 -4.309 1.00 87.19 99 GLN A O 1
ATOM 710 N N . ALA A 1 100 ? 5.244 -9.142 -6.054 1.00 89.38 100 ALA A N 1
ATOM 711 C CA . ALA A 1 100 ? 6.624 -9.416 -6.445 1.00 89.38 100 ALA A CA 1
ATOM 712 C C . ALA A 1 100 ? 7.337 -8.137 -6.908 1.00 89.38 100 ALA A C 1
ATOM 714 O O . ALA A 1 100 ? 8.448 -7.865 -6.464 1.00 89.38 100 ALA A O 1
ATOM 715 N N . ARG A 1 101 ? 6.674 -7.299 -7.718 1.00 92.19 101 ARG A N 1
ATOM 716 C CA . ARG A 1 101 ? 7.224 -5.993 -8.111 1.00 92.19 101 ARG A CA 1
ATOM 717 C C . ARG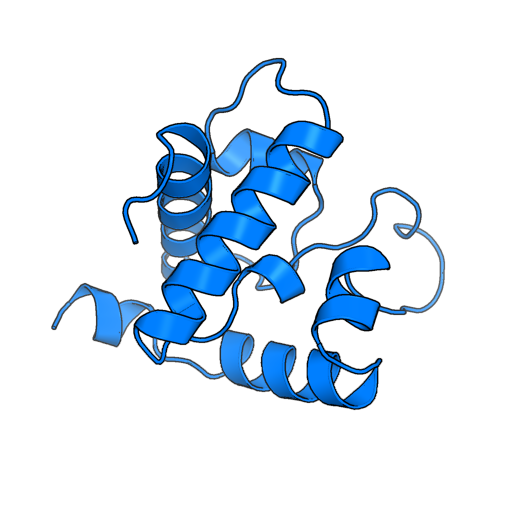 A 1 101 ? 7.491 -5.093 -6.912 1.00 92.19 101 ARG A C 1
ATOM 719 O O . ARG A 1 101 ? 8.537 -4.468 -6.866 1.00 92.19 101 ARG A O 1
ATOM 726 N N . LEU A 1 102 ? 6.569 -5.029 -5.957 1.00 90.69 102 LEU A N 1
ATOM 727 C CA . LEU A 1 102 ? 6.710 -4.258 -4.723 1.00 90.69 102 LEU A CA 1
ATOM 728 C C . LEU A 1 102 ? 7.910 -4.726 -3.889 1.00 90.69 102 LEU A C 1
ATOM 730 O O . LEU A 1 102 ? 8.653 -3.885 -3.382 1.00 90.69 102 LEU A O 1
ATOM 734 N N . ARG A 1 103 ? 8.094 -6.047 -3.767 1.00 88.88 103 ARG A N 1
ATOM 735 C CA . ARG A 1 103 ? 9.223 -6.671 -3.066 1.00 88.88 103 ARG A CA 1
ATOM 736 C C . ARG A 1 103 ? 10.559 -6.363 -3.739 1.00 88.88 103 ARG A C 1
ATOM 738 O O . ARG A 1 103 ? 11.521 -6.029 -3.059 1.00 88.88 103 ARG A O 1
ATOM 745 N N . ASP A 1 104 ? 10.608 -6.484 -5.062 1.00 92.44 104 ASP A N 1
ATOM 746 C CA . ASP A 1 104 ? 11.853 -6.426 -5.834 1.00 92.44 104 ASP A CA 1
ATOM 747 C C . ASP A 1 104 ? 12.233 -4.992 -6.263 1.00 92.44 104 ASP A C 1
ATOM 749 O O . ASP A 1 104 ? 13.287 -4.784 -6.864 1.00 92.44 104 ASP A O 1
ATOM 753 N N . PHE A 1 105 ? 11.386 -3.995 -5.983 1.00 93.44 105 PHE A N 1
ATOM 754 C CA . PHE A 1 105 ? 11.635 -2.599 -6.345 1.00 93.44 105 PHE A CA 1
ATOM 755 C C . PHE A 1 105 ? 12.645 -1.930 -5.406 1.00 93.44 105 PHE A C 1
ATOM 757 O O . PHE A 1 105 ? 12.532 -2.007 -4.182 1.00 93.44 105 PHE A O 1
ATOM 764 N N . ASP A 1 106 ? 13.604 -1.208 -5.987 1.00 93.69 106 ASP A N 1
ATOM 765 C CA . ASP A 1 106 ? 14.616 -0.455 -5.245 1.00 93.69 106 ASP A CA 1
ATOM 766 C C . ASP A 1 106 ? 14.044 0.861 -4.690 1.00 93.69 106 ASP A C 1
ATOM 768 O O . ASP A 1 106 ? 14.193 1.942 -5.264 1.00 93.69 106 ASP A O 1
ATOM 772 N N . TRP A 1 107 ? 13.352 0.760 -3.554 1.00 91.06 107 TRP A N 1
ATOM 773 C CA . TRP A 1 107 ? 12.736 1.905 -2.876 1.00 91.06 107 TRP A CA 1
ATOM 774 C C . TRP A 1 107 ? 13.752 2.921 -2.355 1.00 91.06 107 TRP A C 1
ATOM 776 O O . TRP A 1 107 ? 13.470 4.120 -2.350 1.00 91.06 107 TRP A O 1
ATOM 786 N N . GLN A 1 108 ? 14.923 2.453 -1.919 1.00 91.81 108 GLN A N 1
ATOM 787 C CA . GLN A 1 108 ? 16.003 3.315 -1.449 1.00 91.81 108 GLN A CA 1
ATOM 788 C C . GLN A 1 108 ? 16.588 4.105 -2.624 1.00 91.81 108 GLN A C 1
ATOM 790 O O . GLN A 1 108 ? 16.649 5.331 -2.551 1.00 91.81 108 GLN A O 1
ATOM 795 N N . GLY A 1 109 ? 16.948 3.4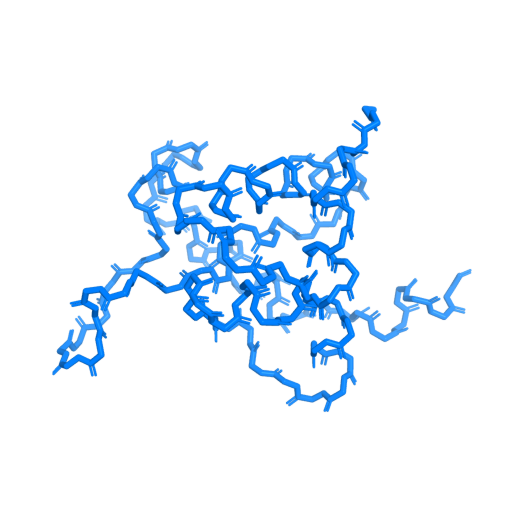25 -3.716 1.00 91.19 109 GLY A N 1
ATOM 796 C CA . GLY A 1 109 ? 17.465 4.072 -4.919 1.00 91.19 109 GLY A CA 1
ATOM 797 C C . GLY A 1 109 ? 16.458 5.028 -5.554 1.00 91.19 109 GLY A C 1
ATOM 798 O O . GLY A 1 109 ? 16.840 6.113 -5.977 1.00 91.19 109 GLY A O 1
ATOM 799 N N . TRP A 1 110 ? 15.163 4.690 -5.551 1.00 91.19 110 TRP A N 1
ATOM 800 C CA . TRP A 1 110 ? 14.114 5.604 -6.012 1.00 91.19 110 TRP A CA 1
ATOM 801 C C . TRP A 1 110 ? 13.989 6.864 -5.146 1.00 91.19 110 TRP A C 1
ATOM 803 O O . TRP A 1 110 ? 13.765 7.943 -5.686 1.00 91.19 110 TRP A O 1
ATOM 813 N N . ARG A 1 111 ? 14.118 6.753 -3.816 1.00 87.88 111 ARG A N 1
ATOM 814 C CA . ARG A 1 111 ? 14.056 7.921 -2.922 1.00 87.88 111 ARG A CA 1
ATOM 815 C C . ARG A 1 111 ? 15.256 8.852 -3.117 1.00 87.88 111 ARG A C 1
ATOM 817 O O . ARG A 1 111 ? 15.112 10.061 -2.961 1.00 87.88 111 ARG A O 1
ATOM 824 N N . ASP A 1 112 ? 16.427 8.282 -3.376 1.00 91.25 112 ASP A N 1
ATOM 825 C CA . ASP A 1 112 ? 17.689 9.020 -3.432 1.00 91.25 112 ASP A CA 1
ATOM 826 C C . ASP A 1 112 ? 17.967 9.657 -4.818 1.00 91.25 112 ASP A C 1
ATOM 828 O O . ASP A 1 112 ? 18.937 10.409 -4.946 1.00 91.25 112 ASP A O 1
ATOM 832 N N . ALA A 1 113 ? 17.141 9.371 -5.835 1.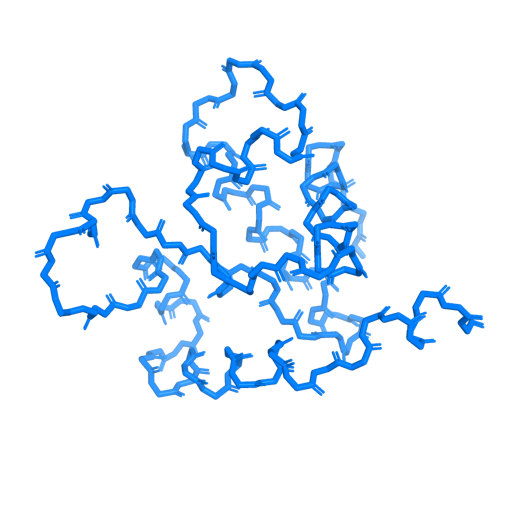00 85.44 113 ALA A N 1
ATOM 833 C CA . ALA A 1 113 ? 17.225 9.904 -7.205 1.00 85.44 113 ALA A CA 1
ATOM 834 C C . ALA A 1 113 ? 16.448 11.220 -7.398 1.00 85.44 113 ALA A C 1
ATOM 836 O O . ALA A 1 113 ? 16.944 12.073 -8.171 1.00 85.44 113 ALA A O 1
#

Radius of gyration: 13.02 Å; Cα contacts (8 Å, |Δi|>4): 144; chains: 1; bounding box: 30×35×28 Å